Protein AF-Q9G887-F1 (afdb_monomer_lite)

Structure (mmCIF, N/CA/C/O backbone):
data_AF-Q9G887-F1
#
_entry.id   AF-Q9G887-F1
#
loop_
_atom_site.group_PDB
_atom_site.id
_atom_site.type_symbol
_atom_site.label_atom_id
_atom_site.label_alt_id
_atom_site.label_comp_id
_atom_site.label_asym_id
_atom_site.label_entity_id
_atom_site.label_seq_id
_atom_site.pdbx_PDB_ins_code
_atom_site.Cartn_x
_atom_site.Cartn_y
_atom_site.Cartn_z
_atom_site.occupancy
_atom_site.B_iso_or_equiv
_atom_site.auth_seq_id
_atom_site.auth_comp_id
_atom_site.auth_asym_id
_atom_site.auth_atom_id
_atom_site.pdbx_PDB_model_num
ATOM 1 N N . MET A 1 1 ? 33.115 -19.751 17.137 1.00 57.84 1 MET A N 1
ATOM 2 C CA . MET A 1 1 ? 31.828 -19.210 16.641 1.00 57.84 1 MET A CA 1
ATOM 3 C C . MET A 1 1 ? 31.523 -17.944 17.434 1.00 57.84 1 MET A C 1
ATOM 5 O O . MET A 1 1 ? 31.416 -18.021 18.649 1.00 57.84 1 MET A O 1
ATOM 9 N N . ASN A 1 2 ? 31.530 -16.769 16.797 1.00 70.38 2 ASN A N 1
ATOM 10 C CA . ASN A 1 2 ? 31.500 -15.484 17.508 1.00 70.38 2 ASN A CA 1
ATOM 11 C C . ASN A 1 2 ? 30.059 -15.109 17.903 1.00 70.38 2 ASN A C 1
ATOM 13 O O . ASN A 1 2 ? 29.301 -14.578 17.091 1.00 70.38 2 ASN A O 1
ATOM 17 N N . ILE A 1 3 ? 29.683 -15.392 19.153 1.00 80.44 3 ILE A N 1
ATOM 18 C CA . ILE A 1 3 ? 28.326 -15.198 19.709 1.00 80.44 3 ILE A CA 1
ATOM 19 C C . ILE A 1 3 ? 27.837 -13.745 19.547 1.00 80.44 3 ILE A C 1
ATOM 21 O O . ILE A 1 3 ? 26.660 -13.504 19.283 1.00 80.44 3 ILE A O 1
ATOM 25 N N . GLY A 1 4 ? 28.748 -12.766 19.606 1.00 84.69 4 GLY A N 1
ATOM 26 C CA . GLY A 1 4 ? 28.419 -11.349 19.421 1.00 84.69 4 GLY A CA 1
ATOM 27 C C . GLY A 1 4 ? 27.863 -11.004 18.034 1.00 84.69 4 GLY A C 1
ATOM 28 O O . GLY A 1 4 ? 26.963 -10.174 17.929 1.00 84.69 4 GLY A O 1
ATOM 29 N N . ILE A 1 5 ? 28.335 -11.667 16.971 1.00 86.75 5 ILE A N 1
ATOM 30 C CA . ILE A 1 5 ? 27.856 -11.431 15.597 1.00 86.75 5 ILE A CA 1
ATOM 31 C C . ILE A 1 5 ? 26.433 -11.975 15.436 1.00 86.75 5 ILE A C 1
ATOM 33 O O . ILE A 1 5 ? 25.577 -11.309 14.856 1.00 86.75 5 ILE A O 1
ATOM 37 N N . ILE A 1 6 ? 26.169 -13.150 16.012 1.00 87.31 6 ILE A N 1
ATOM 38 C CA . ILE A 1 6 ? 24.853 -13.800 15.980 1.00 87.31 6 ILE A CA 1
ATOM 39 C C . ILE A 1 6 ? 23.822 -12.932 16.708 1.00 87.31 6 ILE A C 1
ATOM 41 O O . ILE A 1 6 ? 22.779 -12.610 16.141 1.00 87.31 6 ILE A O 1
ATOM 45 N N . ASN A 1 7 ? 24.143 -12.463 17.917 1.00 89.75 7 ASN A N 1
ATOM 46 C CA . ASN A 1 7 ? 23.246 -11.606 18.695 1.00 89.75 7 ASN A CA 1
ATOM 47 C C . ASN A 1 7 ? 22.933 -10.290 17.973 1.00 89.75 7 ASN A C 1
ATOM 49 O O . ASN A 1 7 ? 21.784 -9.848 17.955 1.00 89.75 7 ASN A O 1
ATOM 53 N N . LYS A 1 8 ? 23.932 -9.685 17.321 1.00 92.00 8 LYS A N 1
ATOM 54 C CA . LYS A 1 8 ? 23.732 -8.466 16.530 1.00 92.00 8 LYS A CA 1
ATOM 55 C C . LYS A 1 8 ? 22.853 -8.729 15.303 1.00 92.00 8 LYS A C 1
ATOM 57 O O . LYS A 1 8 ? 21.960 -7.938 15.014 1.00 92.00 8 LYS A O 1
ATOM 62 N N . GLY A 1 9 ? 23.044 -9.865 14.629 1.00 90.75 9 GLY A N 1
ATOM 63 C CA . GLY A 1 9 ? 22.191 -10.313 13.524 1.00 90.75 9 GLY A CA 1
ATOM 64 C C . GLY A 1 9 ? 20.723 -10.468 13.936 1.00 90.75 9 GLY A C 1
ATOM 65 O O . GLY A 1 9 ? 19.836 -9.945 13.261 1.00 90.75 9 GLY A O 1
ATOM 66 N N . LEU A 1 10 ? 20.468 -11.092 15.089 1.00 93.00 10 LEU A N 1
ATOM 67 C CA . LEU A 1 10 ? 19.118 -11.253 15.642 1.00 93.00 10 LEU A CA 1
ATOM 68 C C . LEU A 1 10 ? 18.473 -9.905 16.006 1.00 93.00 10 LEU A C 1
ATOM 70 O O . LEU A 1 10 ? 17.300 -9.677 15.701 1.00 93.00 10 LEU A O 1
ATOM 74 N N . GLN A 1 11 ? 19.237 -8.978 16.592 1.00 92.38 11 GLN A N 1
ATOM 75 C CA . GLN A 1 11 ? 18.760 -7.620 16.876 1.00 92.38 11 GLN A CA 1
ATOM 76 C C . GLN A 1 11 ? 18.372 -6.876 15.593 1.00 92.38 11 GLN A C 1
ATOM 78 O O . GLN A 1 11 ? 1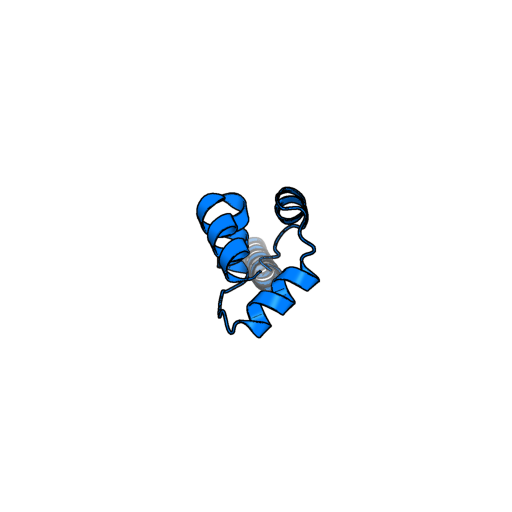7.298 -6.271 15.530 1.00 92.38 11 GLN A O 1
ATOM 83 N N . TYR A 1 12 ? 19.200 -6.953 14.546 1.00 93.38 12 TYR A N 1
ATOM 84 C CA . TYR A 1 12 ? 18.879 -6.346 13.255 1.00 93.38 12 TYR A CA 1
ATOM 85 C C . TYR A 1 12 ? 17.637 -6.967 12.620 1.00 93.38 12 TYR A C 1
ATOM 87 O O . TYR A 1 12 ? 16.785 -6.226 12.134 1.00 93.38 12 TYR A O 1
ATOM 95 N N . GLN A 1 13 ? 17.484 -8.292 12.669 1.00 91.75 13 GLN A N 1
ATOM 96 C CA . GLN A 1 13 ? 16.296 -8.973 12.151 1.00 91.75 13 GLN A CA 1
ATOM 97 C C . GLN A 1 13 ? 15.024 -8.514 12.872 1.00 91.75 13 GLN A C 1
ATOM 99 O O . GLN A 1 13 ? 14.032 -8.188 12.219 1.00 91.75 13 GLN A O 1
ATOM 104 N N . TYR A 1 14 ? 15.055 -8.425 14.203 1.00 91.19 14 TYR A N 1
ATOM 105 C CA . TYR A 1 14 ? 13.925 -7.934 14.992 1.00 91.19 14 TYR A CA 1
ATOM 106 C C . TYR A 1 14 ? 13.566 -6.484 14.640 1.00 91.19 14 TYR A C 1
ATOM 108 O O . TYR A 1 14 ? 12.406 -6.178 14.356 1.00 91.19 14 TYR A O 1
ATOM 116 N N . ILE A 1 15 ? 14.563 -5.593 14.587 1.00 90.88 15 ILE A N 1
ATOM 117 C CA . ILE A 1 15 ? 14.362 -4.185 14.215 1.00 90.88 15 ILE A CA 1
ATOM 118 C C . ILE A 1 15 ? 13.806 -4.076 12.794 1.00 90.88 15 ILE A C 1
ATOM 120 O O . ILE A 1 15 ? 12.881 -3.299 12.555 1.00 90.88 15 ILE A O 1
ATOM 124 N N . HIS A 1 16 ? 14.346 -4.847 11.853 1.00 88.56 16 HIS A N 1
ATOM 125 C CA . HIS A 1 16 ? 13.913 -4.839 10.463 1.00 88.56 16 HIS A CA 1
ATOM 126 C C . HIS A 1 16 ? 12.467 -5.320 10.332 1.00 88.56 16 HIS A C 1
ATOM 128 O O . HIS A 1 16 ? 11.658 -4.639 9.708 1.00 88.56 16 HIS A O 1
ATOM 134 N N . ASN A 1 17 ? 12.106 -6.419 10.998 1.00 83.31 17 ASN A N 1
ATOM 135 C CA . ASN A 1 17 ? 10.733 -6.920 11.026 1.00 83.31 17 ASN A CA 1
ATOM 136 C C . ASN A 1 17 ? 9.769 -5.899 11.639 1.00 83.31 17 ASN A C 1
ATOM 138 O O . ASN A 1 17 ? 8.700 -5.664 11.082 1.00 83.31 17 ASN A O 1
ATOM 142 N N . LYS A 1 18 ? 10.172 -5.229 12.726 1.00 83.75 18 LYS A N 1
ATOM 143 C CA . LYS A 1 18 ? 9.371 -4.177 13.367 1.00 83.75 18 LYS A CA 1
ATOM 144 C C . LYS A 1 18 ? 9.194 -2.941 12.478 1.00 83.75 18 LYS A C 1
ATOM 146 O O . LYS A 1 18 ? 8.160 -2.286 12.538 1.00 83.75 18 LYS A O 1
ATOM 151 N N . LYS A 1 19 ? 10.193 -2.603 11.657 1.00 79.12 19 LYS A N 1
ATOM 152 C CA . LYS A 1 19 ? 10.156 -1.443 10.747 1.00 79.12 19 LYS A CA 1
ATOM 153 C C . LYS A 1 19 ? 9.534 -1.751 9.381 1.00 79.12 19 LYS A C 1
ATOM 155 O O . LYS A 1 19 ? 9.291 -0.818 8.613 1.00 79.12 19 LYS A O 1
ATOM 160 N N . LYS A 1 20 ? 9.277 -3.023 9.059 1.00 73.62 20 LYS A N 1
ATOM 161 C CA . LYS A 1 20 ? 8.768 -3.457 7.753 1.00 73.62 20 LYS A CA 1
ATOM 162 C C . LYS A 1 20 ? 7.287 -3.110 7.599 1.00 73.62 20 LYS A C 1
ATOM 164 O O . LYS A 1 20 ? 6.404 -3.936 7.800 1.00 73.62 20 LYS A O 1
ATOM 169 N N . ASN A 1 21 ? 7.028 -1.872 7.197 1.00 67.88 21 ASN A N 1
ATOM 170 C CA . ASN A 1 21 ? 5.702 -1.396 6.832 1.00 67.88 21 ASN A CA 1
ATOM 171 C C . ASN A 1 21 ? 5.511 -1.522 5.319 1.00 67.88 21 ASN A C 1
ATOM 173 O O . ASN A 1 21 ? 6.232 -0.897 4.543 1.00 67.88 21 ASN A O 1
ATOM 177 N N . TYR A 1 22 ? 4.521 -2.308 4.899 1.00 67.19 22 TYR A N 1
ATOM 178 C CA . TYR A 1 22 ? 4.110 -2.405 3.498 1.00 67.19 22 TYR A CA 1
ATOM 179 C C . TYR A 1 22 ? 3.296 -1.155 3.143 1.00 67.19 22 TYR A C 1
ATOM 181 O O . TYR A 1 22 ? 2.075 -1.129 3.292 1.00 67.19 22 TYR A O 1
ATOM 189 N N . LYS A 1 23 ? 3.992 -0.079 2.766 1.00 64.94 23 LYS A N 1
ATOM 190 C CA . LYS A 1 23 ? 3.366 1.159 2.294 1.00 64.94 23 LYS A CA 1
ATOM 191 C C . LYS A 1 23 ? 3.114 1.061 0.794 1.00 64.94 23 LYS A C 1
ATOM 193 O O . LYS A 1 23 ? 3.963 0.590 0.043 1.00 64.94 23 LYS A O 1
ATOM 198 N N . ILE A 1 24 ? 1.949 1.529 0.362 1.00 65.62 24 ILE A N 1
ATOM 199 C CA . ILE A 1 24 ? 1.648 1.694 -1.057 1.00 65.62 24 ILE A CA 1
ATOM 200 C C . ILE A 1 24 ? 2.476 2.886 -1.542 1.00 65.62 24 ILE A C 1
ATOM 202 O O . ILE A 1 24 ? 2.315 4.001 -1.049 1.00 65.62 24 ILE A O 1
ATOM 206 N N . ASN A 1 25 ? 3.413 2.649 -2.460 1.00 64.56 25 ASN A N 1
ATOM 207 C CA . ASN A 1 25 ? 4.245 3.715 -3.009 1.00 64.56 25 ASN A CA 1
ATOM 208 C C . ASN A 1 25 ? 3.393 4.619 -3.914 1.00 64.56 25 ASN A C 1
ATOM 210 O O . ASN A 1 25 ? 2.779 4.139 -4.868 1.00 64.56 25 ASN A O 1
ATOM 214 N N . ASN A 1 26 ? 3.409 5.931 -3.651 1.00 59.38 26 ASN A N 1
ATOM 215 C CA . ASN A 1 26 ? 2.632 6.947 -4.383 1.00 59.38 26 ASN A CA 1
ATOM 216 C C . ASN A 1 26 ? 2.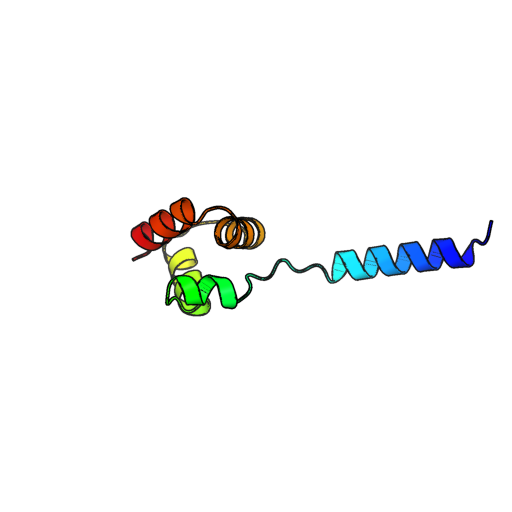803 6.870 -5.914 1.00 59.38 26 ASN A C 1
ATOM 218 O O . ASN A 1 26 ? 1.872 7.172 -6.654 1.00 59.38 26 ASN A O 1
ATOM 222 N N . ILE A 1 27 ? 3.963 6.404 -6.389 1.00 56.94 27 ILE A N 1
ATOM 223 C CA . ILE A 1 27 ? 4.301 6.229 -7.812 1.00 56.94 27 ILE A CA 1
ATOM 224 C C . ILE A 1 27 ? 3.267 5.366 -8.555 1.00 56.94 27 ILE A C 1
ATOM 226 O O . ILE A 1 27 ? 2.897 5.688 -9.682 1.00 56.94 27 ILE A O 1
ATOM 230 N N . ASN A 1 28 ? 2.742 4.312 -7.923 1.00 62.59 28 ASN A N 1
ATOM 231 C CA . ASN A 1 28 ? 1.779 3.424 -8.580 1.00 62.59 28 ASN A CA 1
ATOM 232 C C . ASN A 1 28 ? 0.362 4.012 -8.634 1.00 62.59 28 ASN A C 1
ATOM 234 O O . ASN A 1 28 ? -0.416 3.625 -9.499 1.00 62.59 28 ASN A O 1
ATOM 238 N N . LEU A 1 29 ? 0.031 4.968 -7.762 1.00 66.25 29 LEU A N 1
ATOM 239 C CA . LEU A 1 29 ? -1.270 5.648 -7.753 1.00 66.25 29 LEU A CA 1
ATOM 240 C C . LEU A 1 29 ? -1.353 6.756 -8.808 1.00 66.25 29 LEU A C 1
ATOM 242 O O . LEU A 1 29 ? -2.407 6.937 -9.418 1.00 66.25 29 LEU A O 1
ATOM 246 N N . TYR A 1 30 ? -0.233 7.434 -9.093 1.00 68.06 30 TYR A N 1
ATOM 247 C CA . TYR A 1 30 ? -0.157 8.415 -10.183 1.00 68.06 30 TYR A CA 1
ATOM 248 C C . TYR A 1 30 ? -0.455 7.794 -11.551 1.00 68.06 30 TYR A C 1
ATOM 250 O O . TYR A 1 30 ? -1.069 8.447 -12.386 1.00 68.06 30 TYR A O 1
ATOM 258 N N . ARG A 1 31 ? -0.127 6.510 -11.761 1.00 71.81 31 ARG A N 1
ATOM 259 C CA . ARG A 1 31 ? -0.493 5.776 -12.990 1.00 71.81 31 ARG A CA 1
ATOM 260 C C . ARG A 1 31 ? -1.999 5.738 -13.256 1.00 71.81 31 ARG A C 1
ATOM 262 O O . ARG A 1 31 ? -2.406 5.572 -14.400 1.00 71.81 31 ARG A O 1
ATOM 269 N N . PHE A 1 32 ? -2.814 5.888 -12.215 1.00 73.12 32 PHE A N 1
ATOM 270 C CA . PHE A 1 32 ? -4.272 5.886 -12.307 1.00 73.12 32 PHE A CA 1
ATOM 271 C C . PHE A 1 32 ? -4.881 7.278 -12.083 1.00 73.12 32 PH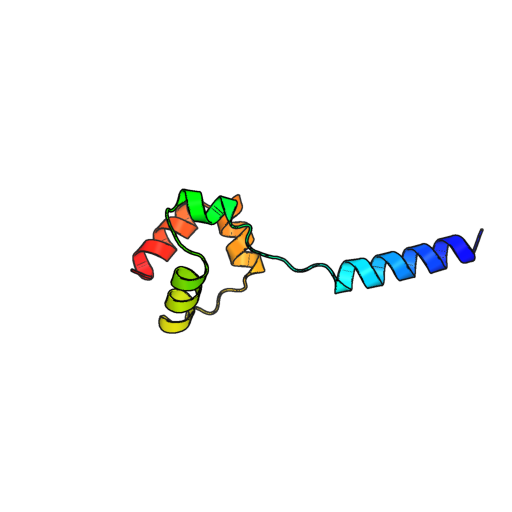E A C 1
ATOM 273 O O . PHE A 1 32 ? -6.099 7.386 -11.978 1.00 73.12 32 PHE A O 1
ATOM 280 N N . ASN A 1 33 ? -4.065 8.340 -12.012 1.00 76.62 33 ASN A N 1
ATOM 281 C CA . ASN A 1 33 ? -4.493 9.699 -11.653 1.00 76.62 33 ASN A CA 1
ATOM 282 C C . ASN A 1 33 ? -5.301 9.759 -10.342 1.00 76.62 33 ASN A C 1
ATOM 284 O O . ASN A 1 33 ? -6.194 10.593 -10.180 1.00 76.62 33 ASN A O 1
ATOM 288 N N . LEU A 1 34 ? -4.995 8.875 -9.387 1.00 77.50 34 LEU A N 1
ATOM 289 C CA . LEU A 1 34 ? -5.688 8.811 -8.104 1.00 77.50 34 LEU A CA 1
ATOM 290 C C . LEU A 1 34 ? -4.835 9.392 -6.983 1.00 77.50 34 LEU A C 1
ATOM 292 O O . LEU A 1 34 ? -3.640 9.129 -6.871 1.00 77.50 34 LEU A O 1
ATOM 296 N N . ASN A 1 35 ? -5.488 10.140 -6.096 1.00 81.31 35 ASN A N 1
ATOM 297 C CA . ASN A 1 35 ? -4.901 10.515 -4.819 1.00 81.31 35 ASN A CA 1
ATOM 298 C C . ASN A 1 35 ? -5.149 9.387 -3.810 1.00 81.31 35 ASN A C 1
ATOM 300 O O . ASN A 1 35 ? -6.301 9.009 -3.584 1.00 81.31 35 ASN A O 1
ATOM 304 N N . TYR A 1 36 ? -4.077 8.896 -3.181 1.00 77.44 36 TYR A N 1
ATOM 305 C CA . TYR A 1 36 ? -4.119 7.835 -2.175 1.00 77.44 36 TYR A CA 1
ATOM 306 C C . TYR A 1 36 ? -5.185 8.069 -1.105 1.00 77.44 36 TYR A C 1
ATOM 308 O O . TYR A 1 36 ? -6.010 7.196 -0.857 1.00 77.44 36 TYR A O 1
ATOM 316 N N . SER A 1 37 ? -5.217 9.265 -0.512 1.00 80.19 37 SER A N 1
ATOM 317 C CA . SER A 1 37 ? -6.138 9.567 0.586 1.00 80.19 37 SER A CA 1
ATOM 318 C C . SER A 1 37 ? -7.596 9.516 0.136 1.00 80.19 37 SER A C 1
ATOM 320 O O . SER A 1 37 ? -8.446 9.003 0.856 1.00 80.19 37 SER A O 1
ATOM 322 N N . LYS A 1 38 ? -7.897 10.000 -1.078 1.00 83.19 38 LYS A N 1
ATOM 323 C CA . LYS A 1 38 ? -9.257 9.925 -1.637 1.00 83.19 38 LYS A CA 1
ATOM 324 C C . LYS A 1 38 ? -9.651 8.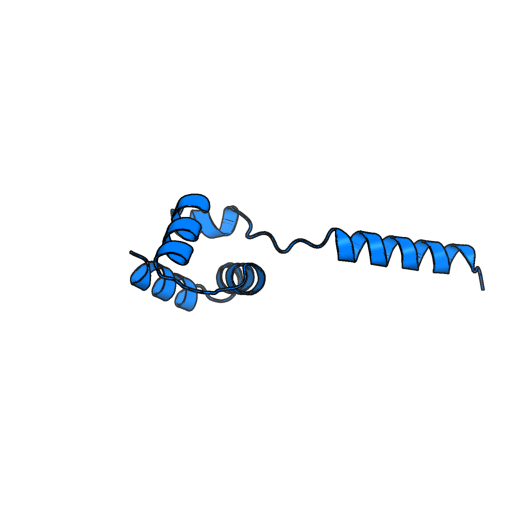475 -1.909 1.00 83.19 38 LYS A C 1
ATOM 326 O O . LYS A 1 38 ? -10.735 8.068 -1.513 1.00 83.19 38 LYS A O 1
ATOM 331 N N . PHE A 1 39 ? -8.753 7.703 -2.510 1.00 83.12 39 PHE A N 1
ATOM 332 C CA . PHE A 1 39 ? -8.984 6.299 -2.832 1.00 83.12 39 PHE A CA 1
ATOM 333 C C . PHE A 1 39 ? -9.213 5.441 -1.581 1.00 83.12 39 PHE A C 1
ATOM 335 O O . PHE A 1 39 ? -10.198 4.714 -1.506 1.00 83.12 39 PHE A O 1
ATOM 342 N N . VAL A 1 40 ? -8.365 5.582 -0.558 1.00 81.62 40 VAL A N 1
ATOM 343 C CA . VAL A 1 40 ? -8.525 4.873 0.722 1.00 81.62 40 VAL A CA 1
ATOM 344 C C . VAL A 1 40 ? -9.832 5.265 1.406 1.00 81.62 40 VAL A C 1
ATOM 346 O O . VAL A 1 40 ? -10.553 4.394 1.884 1.00 81.62 40 VAL A O 1
ATOM 349 N N . ASN A 1 41 ? -10.192 6.551 1.394 1.00 84.25 41 ASN A N 1
ATOM 350 C CA . ASN A 1 41 ? -11.470 6.994 1.946 1.00 84.25 41 ASN A CA 1
ATOM 351 C C . ASN A 1 41 ? -12.663 6.369 1.211 1.00 84.25 41 ASN A C 1
ATOM 353 O O . ASN A 1 41 ? -13.645 6.016 1.856 1.00 84.25 41 ASN A O 1
ATOM 357 N N . GLN A 1 42 ? -12.599 6.214 -0.114 1.00 85.88 42 GLN A N 1
ATOM 358 C CA . GLN A 1 42 ? -13.670 5.563 -0.869 1.00 85.88 42 GLN A CA 1
ATOM 359 C C . GLN A 1 42 ? -13.716 4.043 -0.624 1.00 85.88 42 GLN A C 1
ATOM 361 O O . GLN A 1 42 ? -14.802 3.494 -0.485 1.00 85.88 42 GLN A O 1
ATOM 366 N N . ILE A 1 43 ? -12.566 3.370 -0.482 1.00 85.19 43 ILE A N 1
ATOM 367 C CA . ILE A 1 43 ? -12.498 1.953 -0.067 1.00 85.19 43 ILE A CA 1
ATOM 368 C C . ILE A 1 43 ? -13.185 1.750 1.285 1.00 85.19 43 ILE A C 1
ATOM 370 O O . ILE A 1 43 ? -13.996 0.839 1.429 1.00 85.19 43 ILE A O 1
ATOM 374 N N . ILE A 1 44 ? -12.880 2.612 2.261 1.00 84.25 44 ILE A N 1
ATOM 375 C CA . ILE A 1 44 ? -13.473 2.554 3.602 1.00 84.25 44 ILE A CA 1
ATOM 376 C C . ILE A 1 44 ? -14.985 2.800 3.531 1.00 84.25 44 ILE A C 1
ATOM 378 O O . ILE A 1 44 ? -15.741 2.078 4.173 1.00 84.25 44 ILE A O 1
ATOM 382 N N . LYS A 1 45 ? -15.431 3.779 2.731 1.00 86.75 45 LYS A N 1
ATOM 383 C CA . LYS A 1 45 ? -16.860 4.080 2.537 1.00 86.75 45 LYS A CA 1
ATOM 384 C C . LYS A 1 45 ? -17.639 2.927 1.910 1.00 86.75 45 LYS A C 1
ATOM 386 O O . LYS A 1 45 ? -18.781 2.715 2.287 1.00 86.75 45 LYS A O 1
ATOM 391 N N . ASN A 1 46 ? -17.022 2.192 0.991 1.00 85.75 46 ASN A N 1
ATOM 392 C CA . ASN A 1 46 ? -17.628 1.026 0.349 1.00 85.75 46 ASN A CA 1
ATOM 393 C C . ASN A 1 46 ? -17.467 -0.263 1.177 1.00 85.75 46 ASN A C 1
ATOM 395 O O . ASN A 1 46 ? -17.705 -1.351 0.662 1.00 85.75 46 ASN A O 1
ATOM 399 N N . GLU A 1 47 ? -17.018 -0.157 2.434 1.00 85.31 47 GLU A N 1
ATOM 400 C CA . GLU A 1 47 ? -16.806 -1.274 3.366 1.00 85.31 47 GLU A CA 1
ATOM 401 C C . GLU A 1 47 ? -15.867 -2.376 2.840 1.00 85.31 47 GLU A C 1
ATOM 403 O O . GLU A 1 47 ? -15.852 -3.513 3.323 1.00 85.31 47 GLU A O 1
ATOM 408 N N . ILE A 1 48 ? -15.011 -2.035 1.874 1.00 82.69 48 ILE A N 1
ATOM 409 C CA . ILE A 1 48 ? -14.074 -2.971 1.263 1.00 82.69 48 ILE A CA 1
ATOM 410 C C . ILE A 1 48 ? -12.909 -3.202 2.234 1.00 82.69 48 ILE A C 1
ATOM 412 O O . ILE A 1 48 ? -11.994 -2.387 2.374 1.00 82.69 48 ILE A O 1
ATOM 416 N N . LYS A 1 49 ? -12.910 -4.358 2.902 1.00 81.56 49 LYS A N 1
ATOM 417 C CA . LYS A 1 49 ? -11.844 -4.772 3.827 1.00 81.56 49 LYS A CA 1
ATOM 418 C C . LYS A 1 49 ? -10.667 -5.394 3.074 1.00 81.56 49 LYS A C 1
ATOM 420 O O . LYS A 1 49 ? -10.471 -6.606 3.097 1.00 81.56 49 LYS A O 1
ATOM 425 N N . ILE A 1 50 ? -9.861 -4.562 2.416 1.00 80.25 50 ILE A N 1
ATOM 426 C CA . ILE A 1 50 ? -8.610 -4.994 1.772 1.00 80.25 50 ILE A CA 1
ATOM 427 C C . ILE A 1 50 ? -7.404 -4.550 2.601 1.00 80.25 50 ILE A C 1
ATOM 429 O O . ILE A 1 50 ? -7.276 -3.393 2.993 1.00 80.25 50 ILE A O 1
ATOM 433 N N . ASN A 1 51 ? -6.474 -5.477 2.834 1.00 83.25 51 ASN A N 1
ATOM 434 C CA . ASN A 1 51 ? -5.205 -5.173 3.485 1.00 83.25 51 ASN A CA 1
ATOM 435 C C . ASN A 1 51 ? -4.291 -4.364 2.545 1.00 83.25 51 ASN A C 1
ATOM 437 O O . ASN A 1 51 ? -4.068 -4.760 1.400 1.00 83.25 51 ASN A O 1
ATOM 441 N N . ASN A 1 52 ? -3.669 -3.301 3.060 1.00 75.69 52 ASN A N 1
ATOM 442 C CA . ASN A 1 52 ? -2.694 -2.473 2.343 1.00 75.69 52 ASN A CA 1
ATOM 443 C C . ASN A 1 52 ? -1.552 -3.277 1.708 1.00 75.69 52 ASN A C 1
ATOM 445 O O . ASN A 1 52 ? -1.061 -2.894 0.649 1.00 75.69 52 ASN A O 1
ATOM 449 N N . LYS A 1 53 ? -1.150 -4.409 2.303 1.00 79.94 53 LYS A N 1
ATOM 450 C CA . LYS A 1 53 ? -0.155 -5.303 1.694 1.00 79.94 53 LYS A CA 1
ATOM 451 C C . LYS A 1 53 ? -0.659 -5.887 0.369 1.00 79.94 53 LYS A C 1
ATOM 453 O O . LYS A 1 53 ? 0.044 -5.800 -0.633 1.00 79.94 53 LYS A O 1
ATOM 458 N N . IL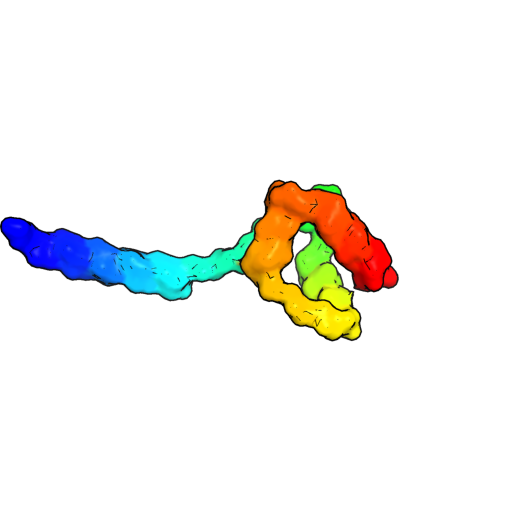E A 1 54 ? -1.879 -6.423 0.359 1.00 82.00 54 ILE A N 1
ATOM 459 C CA . ILE A 1 54 ? -2.511 -6.992 -0.840 1.00 82.00 54 ILE A CA 1
ATOM 460 C C . ILE A 1 54 ? -2.742 -5.885 -1.864 1.00 82.00 54 ILE A C 1
ATOM 462 O O . ILE A 1 54 ? -2.346 -6.024 -3.012 1.00 82.00 54 ILE A O 1
ATOM 466 N N . LEU A 1 55 ? -3.276 -4.744 -1.428 1.00 80.38 55 LEU A N 1
ATOM 467 C CA . LEU A 1 55 ? -3.499 -3.589 -2.289 1.00 80.38 55 LEU A CA 1
ATOM 468 C C . LEU A 1 55 ? -2.195 -3.121 -2.955 1.00 80.38 55 LEU A C 1
ATOM 470 O O . LEU A 1 55 ? -2.153 -2.948 -4.168 1.00 80.38 55 LEU A O 1
ATOM 474 N N . SER A 1 56 ? -1.101 -3.004 -2.193 1.00 78.69 56 SER A N 1
ATOM 475 C CA . SER A 1 56 ? 0.218 -2.642 -2.732 1.00 78.69 56 SER A CA 1
ATOM 476 C C . SER A 1 56 ? 0.731 -3.638 -3.771 1.00 78.69 56 SER A C 1
ATOM 478 O O . SER A 1 56 ? 1.309 -3.224 -4.773 1.00 78.69 56 SER A O 1
ATOM 480 N N . GLN A 1 57 ? 0.480 -4.931 -3.562 1.00 82.69 57 GLN A N 1
ATOM 481 C CA . GLN A 1 57 ? 0.852 -5.982 -4.498 1.00 82.69 57 GLN A CA 1
ATOM 482 C C . GLN A 1 57 ? 0.013 -5.900 -5.775 1.00 82.69 57 GLN A C 1
ATOM 484 O O . GLN A 1 57 ? 0.588 -5.884 -6.857 1.00 82.69 57 GLN A O 1
ATOM 489 N N . LEU A 1 58 ? -1.307 -5.726 -5.663 1.00 83.06 58 LEU A N 1
ATOM 490 C CA . LEU A 1 58 ? -2.204 -5.524 -6.806 1.00 83.06 58 LEU A CA 1
ATOM 491 C C . LEU A 1 58 ? -1.772 -4.326 -7.667 1.00 83.06 58 LEU A C 1
ATOM 493 O O . LEU A 1 58 ? -1.737 -4.429 -8.888 1.00 83.06 58 LEU A O 1
ATOM 497 N N . PHE A 1 59 ? -1.344 -3.221 -7.047 1.00 79.88 59 PHE A N 1
ATOM 498 C CA . PHE A 1 59 ? -0.808 -2.051 -7.760 1.00 79.88 59 PHE A CA 1
ATOM 499 C C . PHE A 1 59 ? 0.498 -2.326 -8.525 1.00 79.88 59 PHE A C 1
ATOM 501 O O . PHE A 1 59 ? 0.838 -1.562 -9.429 1.00 79.88 59 PHE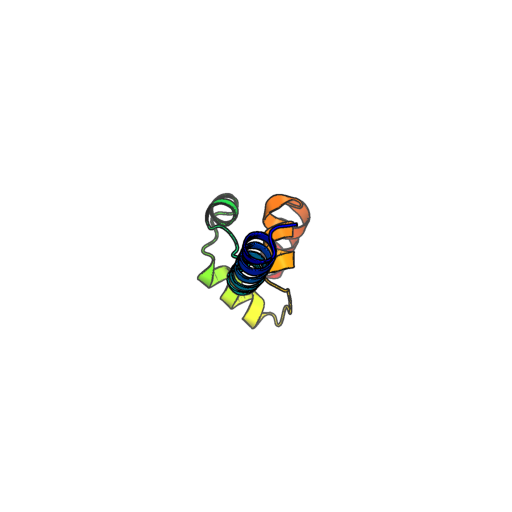 A O 1
ATOM 508 N N . ILE A 1 60 ? 1.259 -3.355 -8.142 1.00 81.12 60 ILE A N 1
ATOM 509 C CA . ILE A 1 60 ? 2.531 -3.724 -8.779 1.00 81.12 60 ILE A CA 1
ATOM 510 C C . ILE A 1 60 ? 2.308 -4.789 -9.856 1.00 81.12 60 ILE A C 1
ATOM 512 O O . ILE A 1 60 ? 2.855 -4.660 -10.949 1.00 81.12 60 ILE A O 1
ATOM 516 N N . SER A 1 61 ? 1.538 -5.837 -9.549 1.00 82.88 61 SER A N 1
ATOM 517 C CA . SER A 1 61 ? 1.429 -7.036 -10.385 1.00 82.88 61 SER A CA 1
ATOM 518 C C . SER A 1 61 ? 0.147 -7.119 -11.211 1.00 82.88 61 SER A C 1
ATOM 520 O O . SER A 1 61 ? 0.152 -7.764 -12.253 1.00 82.88 61 SER A O 1
ATOM 522 N N . GLU A 1 62 ? -0.949 -6.485 -10.786 1.00 80.56 62 GLU A N 1
ATOM 523 C CA . GLU A 1 62 ? -2.286 -6.750 -11.332 1.00 80.56 62 GLU A CA 1
ATOM 524 C C . GLU A 1 62 ? -3.068 -5.471 -11.654 1.00 80.56 62 GLU A C 1
ATOM 526 O O . GLU A 1 62 ? -4.041 -5.091 -10.997 1.00 80.56 62 GLU A O 1
ATOM 531 N N . ASN A 1 63 ? -2.685 -4.827 -12.756 1.00 80.69 63 ASN A N 1
ATOM 532 C CA . ASN A 1 63 ? -3.351 -3.612 -13.232 1.00 80.69 63 ASN A CA 1
ATOM 533 C C . ASN A 1 63 ? -4.845 -3.810 -13.551 1.00 80.69 63 ASN A C 1
ATOM 535 O O . ASN A 1 63 ? -5.622 -2.864 -13.425 1.00 80.69 63 ASN A O 1
ATOM 539 N N . VAL A 1 64 ? -5.258 -5.005 -13.988 1.00 85.25 64 VAL A N 1
ATOM 540 C CA . VAL A 1 64 ? -6.660 -5.294 -14.344 1.00 85.25 64 VAL A CA 1
ATOM 541 C C . VAL A 1 64 ? -7.541 -5.300 -13.094 1.00 85.25 64 VAL A C 1
ATOM 543 O O . VAL A 1 64 ? -8.548 -4.594 -13.062 1.00 85.25 64 VAL A O 1
ATOM 546 N N . SER A 1 65 ? -7.111 -6.009 -12.047 1.00 84.38 65 SER A N 1
ATOM 547 C CA . SER A 1 65 ? -7.778 -6.076 -10.742 1.00 84.38 65 SER A CA 1
ATOM 548 C C . SER A 1 65 ? -7.908 -4.692 -10.091 1.00 84.38 65 SER A C 1
ATOM 550 O O . SER A 1 65 ? -8.927 -4.366 -9.492 1.00 84.38 65 SER A O 1
ATOM 552 N N . ILE A 1 66 ? -6.898 -3.830 -10.249 1.00 85.88 66 ILE A N 1
ATOM 553 C CA . ILE A 1 66 ? -6.950 -2.439 -9.773 1.00 85.88 66 ILE A CA 1
ATOM 554 C C . ILE A 1 66 ? -7.991 -1.623 -10.546 1.00 85.88 66 ILE A C 1
ATOM 556 O O . ILE A 1 66 ? -8.756 -0.878 -9.940 1.00 85.88 66 ILE A O 1
ATOM 560 N N . LYS A 1 67 ? -8.050 -1.752 -11.878 1.00 84.19 67 LYS A N 1
ATOM 561 C CA . LYS A 1 67 ? -9.022 -1.012 -12.699 1.00 84.19 67 LYS A CA 1
ATOM 562 C C . LYS A 1 67 ? -10.462 -1.386 -12.365 1.00 84.19 67 LYS A C 1
ATOM 564 O O . LYS A 1 67 ? -11.293 -0.487 -12.258 1.00 84.19 67 LYS A O 1
ATOM 569 N N . SER A 1 68 ? -10.753 -2.674 -12.186 1.00 86.19 68 SER A N 1
ATOM 570 C CA . SER A 1 68 ? -12.088 -3.118 -11.772 1.00 86.19 68 SER A CA 1
ATOM 571 C C . SER A 1 68 ? -12.436 -2.598 -10.379 1.00 86.19 68 SER A C 1
ATOM 573 O O . SER A 1 68 ? -13.535 -2.089 -10.183 1.00 86.19 68 SER A O 1
ATOM 575 N N . LEU A 1 69 ? -11.482 -2.614 -9.443 1.00 84.50 69 LEU A N 1
ATOM 576 C CA . LEU A 1 69 ? -11.679 -2.043 -8.112 1.00 84.50 69 LEU A CA 1
ATOM 577 C C . LEU A 1 69 ? -12.007 -0.543 -8.183 1.00 84.50 69 LEU A C 1
ATOM 579 O O . LEU A 1 69 ? -12.965 -0.088 -7.571 1.00 84.50 69 LEU A O 1
ATOM 583 N N . ILE A 1 70 ? -11.253 0.227 -8.972 1.00 84.62 70 ILE A N 1
ATOM 584 C CA . ILE A 1 70 ? -11.495 1.666 -9.167 1.00 84.62 70 ILE A CA 1
ATOM 585 C C . ILE A 1 70 ? -12.873 1.919 -9.791 1.00 84.62 70 ILE A C 1
ATOM 587 O O . ILE A 1 70 ? -13.526 2.893 -9.429 1.00 84.62 70 ILE A O 1
ATOM 591 N N . TYR A 1 71 ? -13.312 1.063 -10.716 1.00 85.88 71 TYR A N 1
ATOM 592 C CA . TYR A 1 71 ? -14.634 1.166 -11.330 1.00 85.88 71 TYR A CA 1
ATOM 593 C C . TYR A 1 71 ? -15.762 0.933 -10.320 1.00 85.88 71 TYR A C 1
ATOM 595 O O . TYR A 1 71 ? -16.717 1.695 -10.311 1.00 85.88 71 TYR A O 1
ATOM 603 N N . ILE A 1 72 ? -15.621 -0.062 -9.440 1.00 84.56 72 ILE A N 1
ATOM 604 C CA . ILE A 1 72 ? -16.595 -0.359 -8.374 1.00 84.56 72 ILE A CA 1
ATOM 605 C C . ILE A 1 72 ? -16.657 0.771 -7.335 1.00 84.56 72 ILE A C 1
ATOM 607 O O . ILE A 1 72 ? -17.689 0.995 -6.716 1.00 84.56 72 ILE A O 1
ATOM 611 N N . ILE A 1 73 ? -15.531 1.451 -7.110 1.00 83.38 73 ILE A N 1
ATOM 612 C CA . ILE A 1 73 ? -15.386 2.466 -6.062 1.00 83.38 73 ILE A CA 1
ATOM 613 C C . ILE A 1 73 ? -15.860 3.864 -6.505 1.00 83.38 73 ILE A C 1
ATOM 615 O O . ILE A 1 73 ? -16.124 4.711 -5.644 1.00 83.38 73 ILE A O 1
ATOM 619 N N . LYS A 1 74 ? -15.916 4.122 -7.816 1.00 71.38 74 LYS A N 1
ATOM 620 C CA . LYS A 1 74 ? -16.431 5.371 -8.393 1.00 71.38 74 LYS A CA 1
ATOM 621 C C . LYS A 1 74 ? -17.932 5.507 -8.185 1.00 71.38 74 LYS A C 1
ATOM 623 O O . LYS A 1 74 ? -18.324 6.642 -7.839 1.00 71.38 74 LYS A O 1
#

Sequence (74 aa):
MNIGIINKGLQYQYIHNKKKNYKINNINLYRFNLNYSKFVNQIIKNEIKINNKILSQLFISENVSIKSLIYIIK

Secondary structure (DSSP, 8-state):
--HHHHHHHHHHHHHHHHH---PPPHHHHHTTT--HHHHHHHHHHTT----HHHHHHHHHH-HHHHHHHHHHH-

Radius of gyration: 17.88 Å; chains: 1; bounding box: 50×30×34 Å

InterPro domains:
  IPR035566 Ribosomal protein bL20, C-terminal [G3DSA:1.10.1900.20] (1-74)
  IPR035566 Ribosomal protein bL20, C-terminal [SSF74731] (6-74)

pLDDT: mean 80.31, std 8.55, range [56.94, 93.38]

Foldseek 3Di:
DDVVVVVVVVVVVVVCVVPDDLAQPVVLQVVVVDDPVVLVVLCVVVVPPDDSNVVSVCSVPPPPVVVVSVVVSD

Organism: Malawimonas jakobiformis (NCBI:txid136089)